Protein AF-A0A353XVV2-F1 (afdb_monomer)

Radius of gyration: 14.74 Å; Cα contacts (8 Å, |Δi|>4): 36; chains: 1; bounding box: 32×16×44 Å

Secondary structure (DSSP, 8-state):
---TTSSTTTHHHHHHHTTSEEEETTEEEE-HHHHHHTTPPPPP---TTSSSS--

pLDDT: mean 78.93, std 15.58, range [51.34, 94.31]

Mean predicted aligned error: 9.6 Å

Foldseek 3Di:
DPPPCDPVPPPVVVCVVVVQWDQDPVGIDGDPVVCVVVVHDDPPPPCPVPPPPDD

Solvent-accessible surface area (backbone atoms only — not comparable to full-atom values): 3638 Å² total; per-residue (Å²): 128,79,76,87,64,70,46,75,76,56,44,45,61,52,33,38,74,73,50,28,38,45,85,50,100,92,44,81,42,77,28,66,61,35,26,55,75,71,73,44,80,63,76,79,81,74,71,76,79,77,71,84,78,79,126

Nearest PDB structures (foldseek):
  8efy-assembly1_A  TM=9.161E-01  e=8.347E-04  Thermus thermophilus HB8
  8efy-assembly1_D  TM=8.877E-01  e=6.766E-04  Thermus thermophilus HB8
  1in4-assembly1_A  TM=9.158E-01  e=3.384E-03  Thermotoga maritima
  7pbl-assembly1_A  TM=8.702E-01  e=3.155E-03  Streptococcus thermophilus
  7pbl-assembly1_C  TM=8.811E-01  e=4.174E-03  Streptococcus thermophilus

Structure (mmCIF, N/CA/C/O backbone):
data_AF-A0A353XVV2-F1
#
_entry.id   AF-A0A353XVV2-F1
#
loop_
_atom_site.group_PDB
_atom_site.id
_atom_site.type_symbol
_atom_site.label_atom_id
_atom_site.label_alt_id
_atom_site.label_comp_id
_atom_site.label_asym_id
_atom_site.label_entity_id
_atom_site.label_seq_id
_atom_site.pdbx_PDB_ins_code
_atom_site.Cartn_x
_atom_site.Cartn_y
_atom_site.Cartn_z
_atom_site.occupancy
_atom_site.B_iso_or_equiv
_atom_site.auth_seq_id
_atom_site.auth_comp_id
_atom_site.auth_asym_id
_atom_site.auth_atom_id
_atom_site.pdbx_PDB_model_num
ATOM 1 N N . GLY A 1 1 ? 18.984 -9.641 -9.588 1.00 52.12 1 GLY A N 1
ATOM 2 C CA . GLY A 1 1 ? 18.578 -8.335 -9.053 1.00 52.12 1 GLY A CA 1
ATOM 3 C C . GLY A 1 1 ? 17.098 -8.256 -9.262 1.00 52.12 1 GLY A C 1
ATOM 4 O O . GLY A 1 1 ? 16.689 -8.305 -10.410 1.00 52.12 1 GLY A O 1
ATOM 5 N N . GLU A 1 2 ? 16.321 -8.293 -8.185 1.00 51.34 2 GLU A N 1
ATOM 6 C CA . GLU A 1 2 ? 14.867 -8.153 -8.279 1.00 51.34 2 GLU A CA 1
ATOM 7 C C . GLU A 1 2 ? 14.557 -6.845 -9.004 1.00 51.34 2 GLU A C 1
ATOM 9 O O . GLU A 1 2 ? 15.196 -5.826 -8.731 1.00 51.34 2 GLU A O 1
ATOM 14 N N . GLU A 1 3 ? 13.654 -6.898 -9.978 1.00 54.84 3 GLU A N 1
ATOM 15 C CA . GLU A 1 3 ? 13.231 -5.748 -10.768 1.00 54.84 3 GLU A CA 1
ATOM 16 C C . GLU A 1 3 ? 12.631 -4.694 -9.829 1.00 54.84 3 GLU A C 1
ATOM 18 O O . GLU A 1 3 ? 11.456 -4.718 -9.462 1.00 54.84 3 GLU A O 1
ATOM 23 N N . ARG A 1 4 ? 13.486 -3.772 -9.383 1.00 53.81 4 ARG A N 1
ATOM 24 C CA . ARG A 1 4 ? 13.195 -2.736 -8.385 1.00 53.81 4 ARG A CA 1
ATOM 25 C C . ARG A 1 4 ? 12.241 -1.642 -8.880 1.00 53.81 4 ARG A C 1
ATOM 27 O O . ARG A 1 4 ? 12.049 -0.674 -8.165 1.00 53.81 4 ARG A O 1
ATOM 34 N N . GLY A 1 5 ? 11.620 -1.810 -10.050 1.00 54.81 5 GLY A N 1
ATOM 35 C CA . GLY A 1 5 ? 10.641 -0.871 -10.611 1.00 54.81 5 GLY A CA 1
ATOM 36 C C . GLY A 1 5 ? 9.168 -1.267 -10.435 1.00 54.81 5 GLY A C 1
ATOM 37 O O . GLY A 1 5 ? 8.296 -0.604 -10.983 1.00 54.81 5 GLY A O 1
ATOM 38 N N . THR A 1 6 ? 8.848 -2.367 -9.743 1.00 63.91 6 THR A N 1
ATOM 39 C CA . THR A 1 6 ? 7.582 -3.078 -10.043 1.00 63.91 6 THR A CA 1
ATOM 40 C C . THR A 1 6 ? 6.437 -2.861 -9.042 1.00 63.91 6 THR A C 1
ATOM 42 O O . THR A 1 6 ? 5.288 -3.157 -9.354 1.00 63.91 6 THR A O 1
ATOM 45 N N . ILE A 1 7 ? 6.694 -2.313 -7.849 1.00 68.06 7 ILE A N 1
ATOM 46 C CA . ILE A 1 7 ? 5.646 -2.097 -6.826 1.00 68.06 7 ILE A CA 1
ATOM 47 C C . ILE A 1 7 ? 5.614 -0.645 -6.358 1.00 68.06 7 ILE A C 1
ATOM 49 O O . ILE A 1 7 ? 4.553 -0.022 -6.350 1.00 68.06 7 ILE A O 1
ATOM 53 N N . GLU A 1 8 ? 6.770 -0.089 -6.006 1.00 76.62 8 GLU A N 1
ATOM 54 C CA . GLU A 1 8 ? 6.858 1.265 -5.451 1.00 76.62 8 GLU A CA 1
ATOM 55 C C . GLU A 1 8 ? 6.549 2.344 -6.498 1.00 76.62 8 GLU A C 1
ATOM 57 O O . GLU A 1 8 ? 5.861 3.315 -6.193 1.00 76.62 8 GLU A O 1
ATOM 62 N N . ASP A 1 9 ? 6.971 2.131 -7.746 1.00 75.31 9 ASP A N 1
ATOM 63 C CA . ASP A 1 9 ? 6.801 3.111 -8.825 1.00 75.31 9 ASP A CA 1
ATOM 64 C C . ASP A 1 9 ? 5.442 3.012 -9.537 1.00 75.31 9 ASP A C 1
ATOM 66 O O . ASP A 1 9 ? 4.991 3.980 -10.147 1.00 75.31 9 ASP A O 1
ATOM 70 N N . VAL A 1 10 ? 4.770 1.856 -9.458 1.00 82.56 10 VAL A N 1
ATOM 71 C CA . VAL A 1 10 ? 3.537 1.582 -10.223 1.00 82.56 10 VAL A CA 1
ATOM 72 C C . VAL A 1 10 ? 2.321 1.401 -9.319 1.00 82.56 10 VAL A C 1
ATOM 74 O O . VAL A 1 10 ? 1.276 2.010 -9.550 1.00 82.56 10 VAL A O 1
ATOM 77 N N . LEU A 1 11 ? 2.435 0.575 -8.277 1.00 86.19 11 LEU A N 1
ATOM 78 C CA . LEU A 1 11 ? 1.291 0.192 -7.447 1.00 86.19 11 LEU A CA 1
ATOM 79 C C . LEU A 1 11 ? 1.043 1.186 -6.316 1.00 86.19 11 LEU A C 1
ATOM 81 O O . LEU A 1 11 ? -0.110 1.531 -6.065 1.00 86.19 11 LEU A O 1
ATOM 85 N N . GLU A 1 12 ? 2.089 1.681 -5.645 1.00 90.25 12 GLU A N 1
ATOM 86 C CA . GLU A 1 12 ? 1.902 2.655 -4.561 1.00 90.25 12 GLU A CA 1
ATOM 87 C C . GLU A 1 12 ? 1.142 3.916 -5.002 1.00 90.25 12 GLU A C 1
ATOM 89 O O . GLU A 1 12 ? 0.206 4.283 -4.289 1.00 90.25 12 GLU A O 1
ATOM 94 N N . PRO A 1 13 ? 1.448 4.566 -6.147 1.00 90.06 13 PRO A N 1
ATOM 95 C CA . PRO A 1 13 ? 0.720 5.758 -6.578 1.00 90.06 13 PRO A CA 1
ATOM 96 C C . PRO A 1 13 ? -0.777 5.489 -6.730 1.00 90.06 13 PRO A C 1
ATOM 98 O O . PRO A 1 13 ? -1.602 6.261 -6.242 1.00 90.06 13 PRO A O 1
ATOM 101 N N . TYR A 1 14 ? -1.127 4.352 -7.336 1.00 91.31 14 TYR A N 1
ATOM 102 C CA . TYR A 1 14 ? -2.513 3.940 -7.513 1.00 91.31 14 TYR A CA 1
ATOM 103 C C . TYR A 1 14 ? -3.200 3.667 -6.171 1.00 91.31 14 TYR A C 1
ATOM 105 O O . TYR A 1 14 ? -4.277 4.197 -5.901 1.00 91.31 14 TYR A O 1
ATOM 113 N N . LEU A 1 15 ? -2.572 2.881 -5.294 1.00 92.06 15 LEU A N 1
ATOM 114 C CA . LEU A 1 15 ? -3.151 2.513 -4.001 1.00 92.06 15 LEU A CA 1
ATOM 115 C C . LEU A 1 15 ? -3.292 3.717 -3.062 1.00 92.06 15 LEU A C 1
ATOM 117 O O . LEU A 1 15 ? -4.256 3.785 -2.299 1.00 92.06 15 LEU A O 1
ATOM 121 N N . ILE A 1 16 ? -2.368 4.677 -3.130 1.00 92.69 16 ILE A N 1
ATOM 122 C CA . ILE A 1 16 ? -2.456 5.942 -2.395 1.00 92.69 16 ILE A CA 1
ATOM 12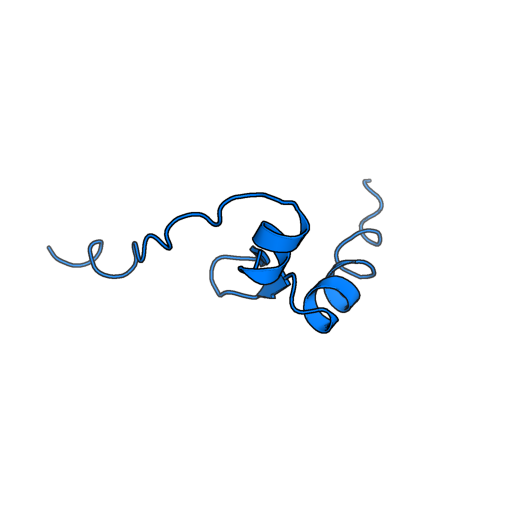3 C C . ILE A 1 16 ? -3.596 6.797 -2.958 1.00 92.69 16 ILE A C 1
ATOM 125 O O . ILE A 1 16 ? -4.416 7.293 -2.188 1.00 92.69 16 ILE A O 1
ATOM 129 N N . GLN A 1 17 ? -3.708 6.922 -4.285 1.00 93.19 17 GLN A N 1
ATOM 130 C CA . GLN A 1 17 ? -4.771 7.704 -4.925 1.00 93.19 17 GLN A CA 1
ATOM 131 C C .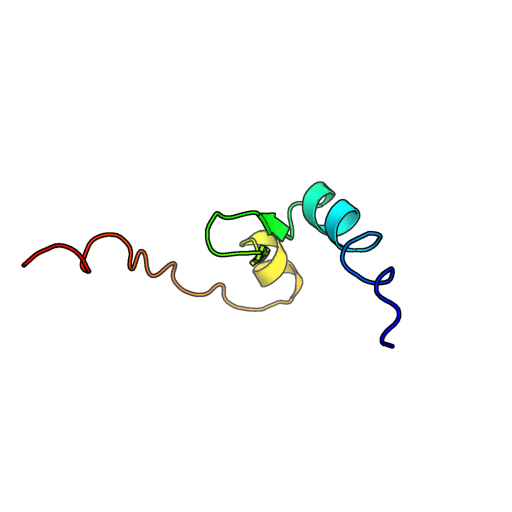 GLN A 1 17 ? -6.170 7.136 -4.646 1.00 93.19 17 GLN A C 1
ATOM 133 O O . GLN A 1 17 ? -7.111 7.897 -4.437 1.00 93.19 17 GLN A O 1
ATOM 138 N N . GLN A 1 18 ? -6.315 5.809 -4.610 1.00 94.25 18 GLN A N 1
ATOM 139 C CA . GLN A 1 18 ? -7.570 5.145 -4.238 1.00 94.25 18 GLN A CA 1
ATOM 140 C C . GLN A 1 18 ? -7.845 5.170 -2.722 1.00 94.25 18 GLN A C 1
ATOM 142 O O . GLN A 1 18 ? -8.909 4.741 -2.278 1.00 94.25 18 GLN A O 1
ATOM 147 N N . GLY A 1 19 ? -6.901 5.653 -1.907 1.00 93.12 19 GLY A N 1
ATOM 148 C CA . GLY A 1 19 ? -7.042 5.715 -0.454 1.00 93.12 19 GLY A CA 1
ATOM 149 C C . GLY A 1 19 ? -6.942 4.354 0.237 1.00 93.12 19 GLY A C 1
ATOM 150 O O . GLY A 1 19 ? -7.460 4.200 1.341 1.00 93.12 19 GLY A O 1
ATOM 151 N N . PHE A 1 20 ? -6.297 3.367 -0.389 1.00 94.00 20 PHE A N 1
ATOM 152 C CA . PHE A 1 20 ? -6.038 2.038 0.175 1.00 94.00 20 PHE A CA 1
ATOM 153 C C . PHE A 1 20 ? -4.720 1.962 0.958 1.00 94.00 20 PHE A C 1
ATOM 155 O O . PHE A 1 20 ? -4.592 1.165 1.888 1.00 94.00 20 PHE A O 1
ATOM 162 N N . LEU A 1 21 ? -3.746 2.803 0.615 1.00 93.06 21 LEU A N 1
ATOM 163 C CA . LEU A 1 21 ? -2.421 2.823 1.231 1.00 93.06 21 LEU A CA 1
ATOM 164 C C . LEU A 1 21 ? -2.097 4.227 1.742 1.00 93.06 21 LEU A C 1
ATOM 166 O O . LEU A 1 21 ? -2.337 5.213 1.051 1.00 93.06 21 LEU A O 1
ATOM 170 N N . MET A 1 22 ? -1.513 4.321 2.934 1.00 91.50 22 MET A N 1
ATOM 171 C CA . MET A 1 22 ? -0.998 5.573 3.487 1.00 91.50 22 MET A CA 1
ATOM 172 C C . MET A 1 22 ? 0.471 5.437 3.888 1.00 91.50 22 MET A C 1
ATOM 174 O O . MET A 1 22 ? 0.919 4.380 4.343 1.00 91.50 22 MET A O 1
ATOM 178 N N . ARG A 1 23 ? 1.231 6.524 3.732 1.00 89.62 23 ARG A N 1
ATOM 179 C CA . ARG A 1 23 ? 2.619 6.613 4.201 1.00 89.62 23 ARG A CA 1
ATOM 180 C C . ARG A 1 23 ? 2.631 7.119 5.643 1.00 89.62 23 ARG A C 1
ATOM 182 O O . ARG A 1 23 ? 1.982 8.112 5.954 1.00 89.62 23 ARG A O 1
ATOM 189 N N . SER A 1 24 ? 3.370 6.440 6.513 1.00 86.31 24 SER A N 1
ATOM 190 C CA . SER A 1 24 ? 3.584 6.821 7.911 1.00 86.31 24 SER A CA 1
ATOM 191 C C . SER A 1 24 ? 5.088 6.894 8.209 1.00 86.31 24 SER A C 1
ATOM 193 O O . SER A 1 24 ? 5.874 6.264 7.497 1.00 86.31 24 SER A O 1
ATOM 195 N N . PRO A 1 25 ? 5.519 7.581 9.283 1.00 84.00 25 PRO A N 1
ATOM 196 C CA . PRO A 1 25 ? 6.925 7.586 9.706 1.00 84.00 25 PRO A CA 1
ATOM 197 C C . PRO A 1 25 ? 7.490 6.186 10.001 1.00 84.00 25 PRO A C 1
ATOM 199 O O . PRO A 1 25 ? 8.698 5.988 9.961 1.00 84.00 25 PRO A O 1
ATOM 202 N N . ARG A 1 26 ? 6.616 5.210 10.290 1.00 84.69 26 ARG A N 1
ATOM 203 C CA . ARG A 1 26 ? 6.971 3.810 10.566 1.00 84.69 26 ARG A CA 1
ATOM 204 C C . ARG A 1 26 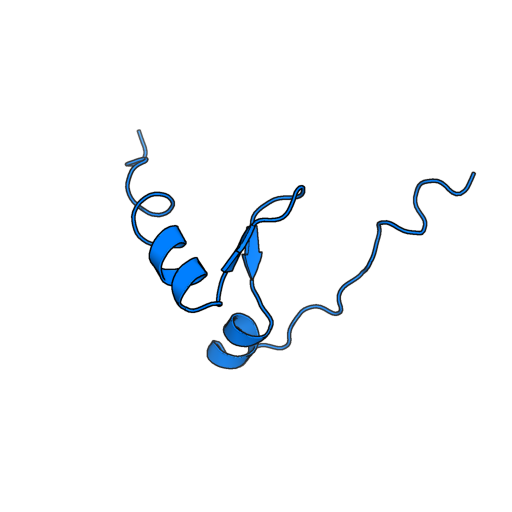? 6.915 2.903 9.326 1.00 84.69 26 ARG A C 1
ATOM 206 O O . ARG A 1 26 ? 7.184 1.714 9.444 1.00 84.69 26 ARG A O 1
ATOM 213 N N . GLY A 1 27 ? 6.563 3.433 8.150 1.00 87.44 27 GLY A N 1
ATOM 214 C CA . GLY A 1 27 ? 6.433 2.672 6.902 1.00 87.44 27 GLY A CA 1
ATOM 215 C C . GLY A 1 27 ? 5.067 2.828 6.230 1.00 87.44 27 GLY A C 1
ATOM 216 O O . GLY A 1 27 ? 4.332 3.784 6.486 1.00 87.44 27 GLY A O 1
ATOM 217 N N . ARG A 1 28 ? 4.716 1.888 5.345 1.00 90.38 28 ARG A N 1
ATOM 218 C CA . ARG A 1 28 ? 3.419 1.874 4.650 1.00 90.38 28 ARG A CA 1
ATOM 219 C C . ARG A 1 28 ? 2.356 1.200 5.514 1.00 90.38 28 ARG A C 1
ATOM 221 O O . ARG A 1 28 ? 2.613 0.151 6.096 1.00 90.38 28 ARG A O 1
ATOM 228 N N . MET A 1 29 ? 1.162 1.777 5.558 1.00 90.75 29 MET A N 1
ATOM 229 C CA .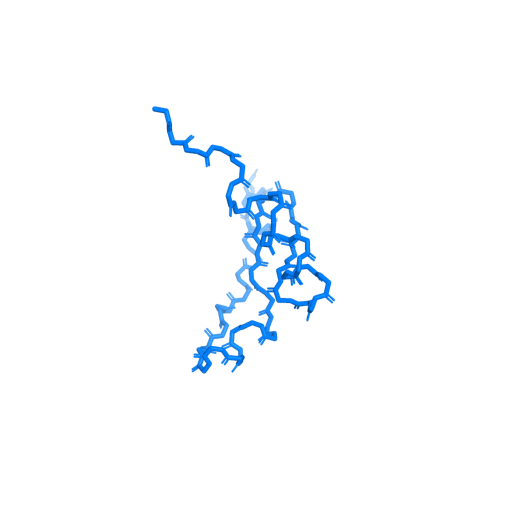 MET A 1 29 ? 0.033 1.247 6.319 1.00 90.75 29 MET A CA 1
ATOM 230 C C . MET A 1 29 ? -1.195 1.112 5.416 1.00 90.75 29 MET A C 1
ATOM 232 O O . MET A 1 29 ? -1.519 2.025 4.658 1.00 90.75 29 MET A O 1
ATOM 236 N N . ALA A 1 30 ? -1.874 -0.034 5.486 1.00 92.25 30 ALA A N 1
ATOM 237 C CA . ALA A 1 30 ? -3.143 -0.248 4.796 1.00 92.25 30 ALA A CA 1
ATOM 238 C C . ALA A 1 30 ? -4.270 0.486 5.535 1.00 92.25 30 ALA A C 1
ATOM 240 O O . ALA A 1 30 ? -4.409 0.356 6.754 1.00 92.25 30 ALA A O 1
ATOM 241 N N . THR A 1 31 ? -5.077 1.248 4.802 1.00 92.31 31 THR A N 1
ATOM 242 C CA . THR A 1 31 ? -6.190 2.014 5.374 1.00 92.31 31 THR A CA 1
ATOM 243 C C . THR A 1 31 ? -7.379 1.111 5.691 1.00 92.31 31 THR A C 1
ATOM 245 O O . THR A 1 31 ? -7.511 0.011 5.154 1.00 92.31 31 THR A O 1
ATOM 248 N N . ASN A 1 32 ? -8.310 1.597 6.516 1.00 91.44 32 ASN A N 1
ATOM 249 C CA . ASN A 1 32 ? -9.564 0.890 6.802 1.00 91.44 32 ASN A CA 1
ATOM 250 C C . ASN A 1 32 ? -10.320 0.497 5.516 1.00 91.44 32 ASN A C 1
ATOM 252 O O . ASN A 1 32 ? -10.860 -0.604 5.425 1.00 91.44 32 ASN A O 1
ATOM 256 N N . THR A 1 33 ? -10.290 1.362 4.499 1.00 91.50 33 THR A N 1
ATOM 257 C CA . THR A 1 33 ? -10.873 1.103 3.179 1.00 91.50 33 THR A CA 1
ATOM 258 C C . THR A 1 33 ? -10.262 -0.136 2.525 1.00 91.50 33 THR A C 1
ATOM 260 O O . THR A 1 33 ? -11.004 -0.957 1.996 1.00 91.50 33 THR A O 1
ATOM 263 N N . ALA A 1 34 ? -8.939 -0.320 2.608 1.00 94.31 34 ALA A N 1
ATOM 264 C CA . ALA A 1 34 ? -8.266 -1.496 2.052 1.00 94.31 34 ALA A CA 1
ATOM 265 C C . ALA A 1 34 ? -8.660 -2.776 2.789 1.00 94.31 34 ALA A C 1
ATOM 267 O O . ALA A 1 34 ? -9.003 -3.770 2.155 1.00 94.31 34 ALA A O 1
ATOM 268 N N . TRP A 1 35 ? 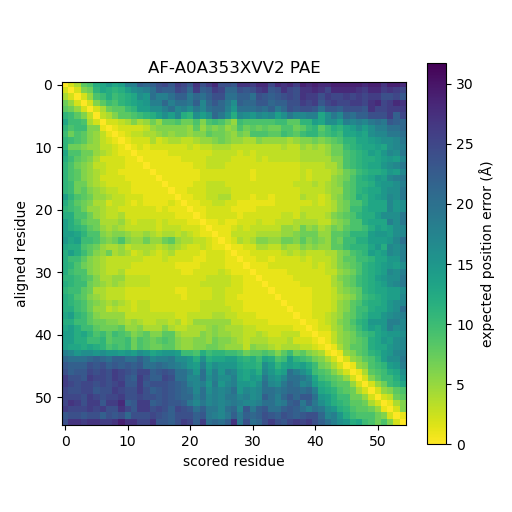-8.692 -2.732 4.123 1.00 93.19 35 TRP A N 1
ATOM 269 C CA . TRP A 1 35 ? -9.145 -3.861 4.938 1.00 93.19 35 TRP A CA 1
ATOM 270 C C . TRP A 1 35 ? -10.573 -4.273 4.576 1.00 93.19 35 TRP A C 1
ATOM 272 O O . TRP A 1 35 ? -10.828 -5.443 4.301 1.00 93.19 35 TRP A O 1
ATOM 282 N N . ARG A 1 36 ? -11.490 -3.303 4.478 1.00 92.31 36 ARG A N 1
ATOM 283 C CA . ARG A 1 36 ? -12.885 -3.548 4.089 1.00 92.31 36 ARG A CA 1
ATOM 284 C C . ARG A 1 36 ? -13.019 -4.078 2.665 1.00 92.31 36 ARG A C 1
ATOM 286 O O . ARG A 1 36 ? -13.817 -4.983 2.449 1.00 92.31 36 ARG A O 1
ATOM 293 N N .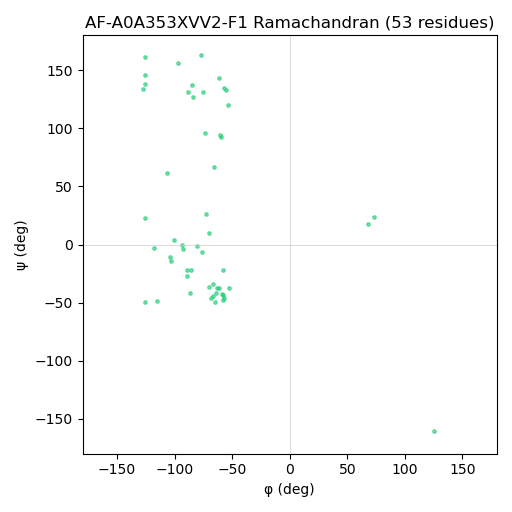 TYR A 1 37 ? -12.252 -3.540 1.717 1.00 92.81 37 TYR A N 1
ATOM 294 C CA . TYR A 1 37 ? -12.245 -3.997 0.325 1.00 92.81 37 TYR A CA 1
ATOM 295 C C . TYR A 1 37 ? -11.800 -5.460 0.207 1.00 92.81 37 TYR A C 1
ATOM 297 O O . TYR A 1 37 ? -12.375 -6.225 -0.560 1.00 92.81 37 TYR A O 1
ATOM 305 N N . LEU A 1 38 ? -10.833 -5.869 1.031 1.00 93.31 38 LEU A N 1
ATOM 306 C CA . LEU A 1 38 ? -10.351 -7.248 1.110 1.00 93.31 38 LEU A CA 1
ATOM 307 C C . LEU A 1 38 ? -11.249 -8.163 1.967 1.00 93.31 38 LEU A C 1
ATOM 309 O O . LEU A 1 38 ? -10.944 -9.344 2.115 1.00 93.31 38 LEU A O 1
ATOM 313 N N . GLY A 1 39 ? -12.332 -7.643 2.558 1.00 93.50 39 GLY A N 1
ATOM 314 C CA . GLY A 1 39 ? -13.201 -8.398 3.470 1.00 93.50 39 GLY A CA 1
ATOM 315 C C . GLY A 1 39 ? -12.538 -8.762 4.804 1.00 93.50 39 GLY A C 1
ATOM 316 O O . GLY A 1 39 ? -13.005 -9.653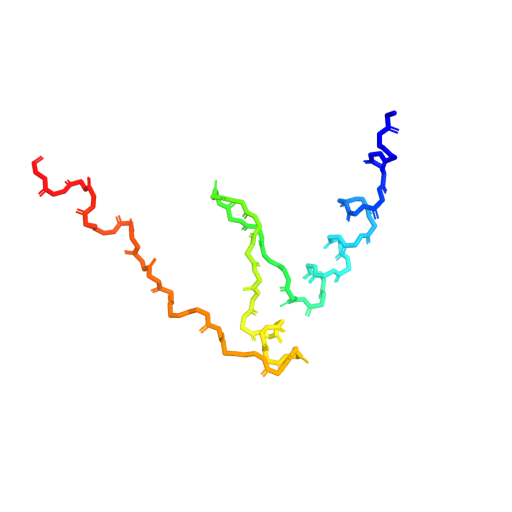 5.512 1.00 93.50 39 GLY A O 1
ATOM 317 N N . LEU A 1 40 ? -11.444 -8.085 5.154 1.00 92.50 40 LEU A N 1
ATOM 318 C CA . LEU A 1 40 ? -10.660 -8.322 6.359 1.00 92.50 40 LEU A CA 1
ATOM 319 C C . LEU A 1 40 ? -11.049 -7.345 7.476 1.00 92.50 40 LEU A C 1
ATOM 321 O O . LEU A 1 40 ? -11.542 -6.239 7.239 1.00 92.50 40 LEU A O 1
ATOM 325 N N . ARG A 1 41 ? -10.793 -7.742 8.728 1.00 88.62 41 ARG A N 1
ATOM 326 C CA . ARG A 1 41 ? -10.933 -6.840 9.878 1.00 88.62 41 ARG A CA 1
ATOM 327 C C . ARG A 1 41 ? -9.652 -6.018 10.032 1.00 88.62 41 ARG A C 1
ATOM 329 O O . ARG A 1 41 ? -8.584 -6.625 10.103 1.00 88.62 41 ARG A O 1
ATOM 336 N N . PRO A 1 42 ? -9.736 -4.677 10.094 1.00 85.69 42 PRO A N 1
ATOM 337 C CA . PRO A 1 42 ? -8.561 -3.856 10.336 1.00 85.69 42 PRO A CA 1
ATOM 338 C C . PRO A 1 42 ? -7.960 -4.206 11.704 1.00 85.69 42 PRO A C 1
ATOM 340 O O . PRO A 1 42 ? -8.720 -4.473 12.644 1.00 85.69 42 PRO A O 1
ATOM 343 N N . PRO A 1 43 ? -6.623 -4.205 11.840 1.00 81.50 43 PRO A N 1
ATOM 344 C CA . PRO A 1 43 ? -5.999 -4.335 13.145 1.00 81.50 43 PRO A CA 1
ATOM 345 C C . PRO A 1 43 ? -6.522 -3.205 14.036 1.00 81.50 43 PRO A C 1
ATOM 347 O O . PRO A 1 43 ? -6.608 -2.057 13.591 1.00 81.50 43 PRO A O 1
ATOM 350 N N . GLN A 1 44 ? -6.900 -3.520 15.281 1.00 75.31 44 GLN A N 1
ATOM 351 C CA . GLN A 1 44 ? -7.115 -2.477 16.285 1.00 75.31 44 GLN A CA 1
ATOM 352 C C . GLN A 1 44 ? -5.834 -1.658 16.314 1.00 75.31 44 GLN A C 1
ATOM 354 O O . GLN A 1 44 ? -4.760 -2.225 16.512 1.00 75.31 44 GLN A O 1
ATOM 359 N N . GLN A 1 45 ? -5.947 -0.366 16.014 1.00 64.81 45 GLN A N 1
ATOM 360 C CA . GLN A 1 45 ? -4.827 0.555 16.012 1.00 64.81 45 GLN A CA 1
ATOM 361 C C . GLN A 1 45 ? -4.262 0.557 17.431 1.00 64.81 45 GLN A C 1
ATOM 363 O O . GLN A 1 45 ? -4.790 1.202 18.330 1.00 64.81 45 GLN A O 1
ATOM 368 N N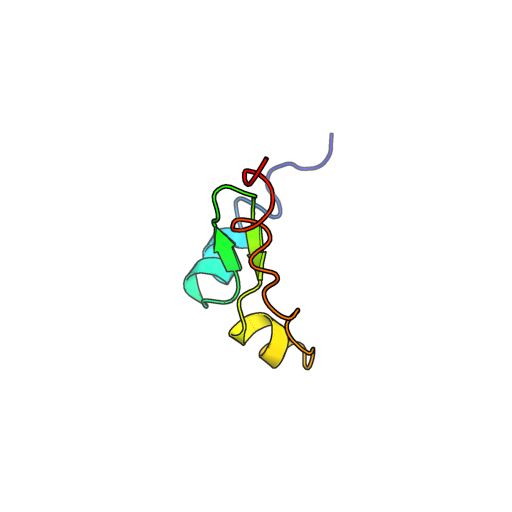 . GLN A 1 46 ? -3.256 -0.280 17.661 1.00 54.41 46 GLN A N 1
ATOM 369 C CA . GLN A 1 46 ? -2.495 -0.254 18.888 1.00 54.41 46 GLN A CA 1
ATOM 370 C C . GLN A 1 46 ? -1.637 0.993 18.747 1.00 54.41 46 GLN A C 1
ATOM 372 O O . GLN A 1 46 ? -0.616 0.983 18.059 1.00 54.41 46 GLN A O 1
ATOM 377 N N . ASP A 1 47 ? -2.105 2.095 19.326 1.00 55.78 47 ASP A N 1
ATOM 378 C CA . ASP A 1 47 ? -1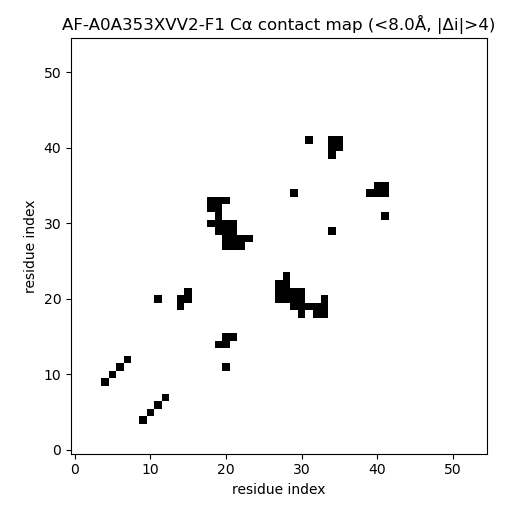.315 3.298 19.546 1.00 55.78 47 ASP A CA 1
ATOM 379 C C . ASP A 1 47 ? -0.198 2.964 20.551 1.00 55.78 47 ASP A C 1
ATOM 381 O O . ASP A 1 47 ? -0.150 3.459 21.671 1.00 55.78 47 ASP A O 1
ATOM 385 N N . THR A 1 48 ? 0.756 2.114 20.159 1.00 54.22 48 THR A N 1
ATOM 386 C CA . THR A 1 48 ? 1.947 1.758 20.947 1.00 54.22 48 THR A CA 1
ATOM 387 C C . THR A 1 48 ? 2.956 2.916 20.988 1.00 54.22 48 THR A C 1
ATOM 389 O O . THR A 1 48 ? 4.161 2.709 21.059 1.00 54.22 48 THR A O 1
ATOM 392 N N . ALA A 1 49 ? 2.495 4.157 20.835 1.00 54.78 49 ALA A N 1
ATOM 393 C CA . ALA A 1 49 ? 3.309 5.364 20.924 1.00 54.78 49 ALA A CA 1
ATOM 394 C C . ALA A 1 49 ? 3.109 6.112 22.253 1.00 54.78 49 ALA A C 1
ATOM 396 O O . ALA A 1 49 ? 3.888 7.014 22.538 1.00 54.78 49 ALA A O 1
ATOM 397 N N . GLY A 1 50 ? 2.107 5.739 23.061 1.00 53.12 50 GLY A N 1
ATOM 398 C CA . GLY A 1 50 ? 1.825 6.394 24.344 1.00 53.12 50 GLY A CA 1
ATOM 399 C C . GLY A 1 50 ? 2.558 5.817 25.557 1.00 53.12 50 GLY A C 1
ATOM 400 O O . GLY A 1 50 ? 2.717 6.534 26.532 1.00 53.12 50 GLY A O 1
ATOM 401 N N . ASP A 1 51 ? 3.022 4.564 25.496 1.00 59.97 51 ASP A N 1
ATOM 402 C CA . ASP A 1 51 ? 3.375 3.799 26.711 1.00 59.97 51 ASP A CA 1
ATOM 403 C C . ASP A 1 51 ? 4.857 3.385 26.803 1.00 59.97 51 ASP A C 1
ATOM 405 O O . ASP A 1 51 ? 5.286 2.786 27.779 1.00 59.97 51 ASP A O 1
ATOM 409 N N . LEU A 1 52 ? 5.670 3.687 25.781 1.00 64.25 52 LEU A N 1
ATOM 410 C CA . LEU A 1 52 ? 7.075 3.241 25.702 1.00 64.25 52 LEU A CA 1
ATOM 411 C C . LEU A 1 52 ? 8.094 4.243 26.272 1.00 64.25 52 LEU A C 1
ATOM 413 O O . LEU A 1 52 ? 9.284 3.945 26.299 1.00 64.25 52 LEU A O 1
ATOM 417 N N . PHE A 1 53 ? 7.649 5.425 26.703 1.00 65.00 53 PHE A N 1
ATOM 418 C CA . PHE A 1 53 ? 8.510 6.477 27.265 1.00 65.00 53 PHE A CA 1
ATOM 419 C C . PHE A 1 53 ? 8.041 6.945 28.653 1.00 65.00 53 PHE A C 1
ATOM 421 O O . PHE A 1 53 ? 8.335 8.067 29.059 1.00 65.00 53 PHE A O 1
ATOM 428 N N . SER A 1 54 ? 7.293 6.104 29.371 1.00 60.09 54 SER A N 1
ATOM 429 C CA . SER A 1 54 ? 6.859 6.358 30.748 1.00 60.09 54 SER A CA 1
ATOM 430 C C . SER A 1 54 ? 7.637 5.497 31.746 1.00 60.09 54 SER A C 1
ATOM 432 O O . SER A 1 54 ? 7.041 4.694 32.451 1.00 60.09 54 SER A O 1
ATOM 434 N N . GLU A 1 55 ? 8.957 5.683 31.808 1.00 56.16 55 GLU A N 1
ATOM 435 C CA . GLU A 1 55 ? 9.799 5.349 32.972 1.00 56.16 55 GLU A CA 1
ATOM 436 C C . GLU A 1 55 ? 10.845 6.448 33.190 1.00 56.16 55 GLU A C 1
ATOM 438 O O . GLU A 1 55 ? 11.522 6.829 32.204 1.00 56.16 55 GLU A O 1
#

Sequence (55 aa):
GEERGTIEDVLEPYLIQQGFLMRSPRGRMATNTAWRYLGLRPPQQQDTAGDLFSE